Protein AF-A0A2S6R321-F1 (afdb_monomer_lite)

pLDDT: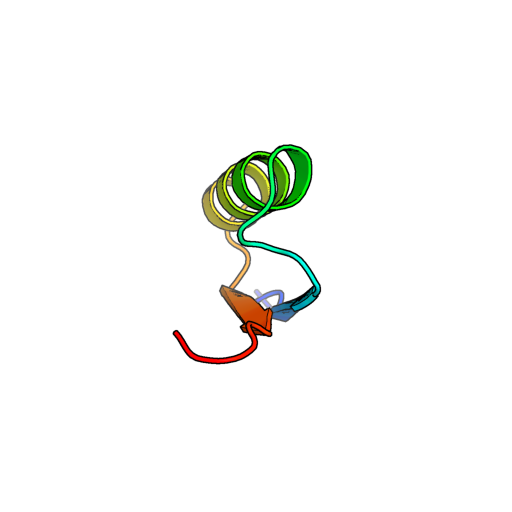 mean 93.19, std 8.58, range [52.88, 97.75]

Foldseek 3Di:
DPAAEEEDEPLVDPVNVVVVVVCVVVRHNYHYDDDPD

Secondary structure (DSSP, 8-state):
----EEEEESTTSHHHHHHHHHHHHTT-EEEEE-S--

Sequence (37 aa):
MSERVVTVFGGSGFLGRHLIQKLANDGALVRVAVWRP

Structure (mmCIF, N/CA/C/O backbone):
data_AF-A0A2S6R321-F1
#
_entry.id   AF-A0A2S6R321-F1
#
loop_
_atom_site.group_PDB
_atom_site.id
_atom_site.type_symbol
_atom_site.label_atom_id
_atom_site.label_alt_id
_atom_site.label_comp_id
_atom_site.label_asym_id
_atom_site.label_entity_id
_atom_site.label_seq_id
_atom_site.pdbx_PDB_ins_code
_atom_site.Cartn_x
_atom_site.Cartn_y
_atom_site.Cartn_z
_atom_site.occupancy
_atom_site.B_iso_or_equiv
_atom_site.auth_seq_id
_atom_site.auth_comp_id
_atom_site.auth_asym_id
_atom_site.auth_atom_id
_atom_site.pdbx_PDB_model_num
ATOM 1 N N . MET A 1 1 ? -15.008 1.229 14.721 1.00 52.88 1 MET A N 1
ATOM 2 C CA . MET A 1 1 ? -14.295 2.104 13.766 1.00 52.88 1 MET A CA 1
ATOM 3 C C . MET A 1 1 ? -14.660 1.656 12.366 1.00 52.88 1 MET A C 1
ATOM 5 O O . MET A 1 1 ? -14.747 0.454 12.165 1.00 52.88 1 MET A O 1
ATOM 9 N N . SER A 1 2 ? -14.909 2.569 11.428 1.00 71.19 2 SER A N 1
ATOM 10 C CA . SER A 1 2 ? -15.019 2.193 10.017 1.00 71.19 2 SER A CA 1
ATOM 11 C C . SER A 1 2 ? -13.650 1.723 9.528 1.00 71.19 2 SER A C 1
ATOM 13 O O . SER A 1 2 ? -12.666 2.453 9.646 1.00 71.19 2 SER A O 1
ATOM 15 N N . GLU A 1 3 ? -13.564 0.499 9.012 1.00 81.50 3 GLU A N 1
ATOM 16 C CA . GLU A 1 3 ? -12.338 0.033 8.368 1.00 81.50 3 GLU A CA 1
ATOM 17 C C . GLU A 1 3 ? -12.070 0.902 7.136 1.00 81.50 3 GLU A C 1
ATOM 19 O O . GLU A 1 3 ? -12.903 1.016 6.232 1.00 81.50 3 GLU A O 1
ATOM 24 N N . ARG A 1 4 ? -10.914 1.571 7.109 1.00 93.62 4 ARG A N 1
ATOM 25 C CA . ARG A 1 4 ? -10.528 2.421 5.982 1.00 93.62 4 ARG A CA 1
ATOM 26 C C . ARG A 1 4 ? -10.046 1.526 4.843 1.00 93.62 4 ARG A C 1
ATOM 28 O O . ARG A 1 4 ? -8.928 1.021 4.886 1.00 93.62 4 ARG A O 1
ATOM 35 N N . VAL A 1 5 ? -10.881 1.352 3.821 1.00 96.44 5 VAL A N 1
ATOM 36 C CA . VAL A 1 5 ? -10.529 0.597 2.610 1.00 96.44 5 VAL A CA 1
ATOM 37 C C . VAL A 1 5 ? -9.864 1.528 1.594 1.00 96.44 5 VAL A C 1
ATOM 39 O O . VAL A 1 5 ? -10.462 2.519 1.179 1.00 96.44 5 VAL A O 1
ATOM 42 N N . VAL A 1 6 ? -8.633 1.215 1.179 1.00 96.50 6 VAL A N 1
ATOM 43 C CA . VAL A 1 6 ? -7.837 2.023 0.233 1.00 96.50 6 VAL A CA 1
ATOM 44 C C . VAL A 1 6 ? -7.422 1.166 -0.957 1.00 96.50 6 VAL A C 1
ATOM 46 O O . VAL A 1 6 ? -6.902 0.071 -0.773 1.00 96.50 6 VAL A O 1
ATOM 49 N N . THR A 1 7 ? -7.619 1.660 -2.183 1.00 97.00 7 THR A N 1
ATOM 50 C CA . THR A 1 7 ? -7.141 0.985 -3.403 1.00 97.00 7 THR A CA 1
ATOM 51 C C . THR A 1 7 ? -5.922 1.708 -3.965 1.00 97.00 7 THR A C 1
ATOM 53 O O . THR A 1 7 ? -5.968 2.916 -4.181 1.00 97.00 7 THR A O 1
ATOM 56 N N . VAL A 1 8 ? -4.838 0.973 -4.209 1.00 96.38 8 VAL A N 1
ATOM 57 C CA . VAL A 1 8 ? -3.571 1.485 -4.745 1.00 96.38 8 VAL A CA 1
ATOM 58 C C . VAL A 1 8 ? -3.339 0.910 -6.139 1.00 96.38 8 VAL A C 1
ATOM 60 O O . VAL A 1 8 ? -3.263 -0.306 -6.315 1.00 96.38 8 VAL A O 1
ATOM 63 N N . PHE A 1 9 ? -3.175 1.790 -7.122 1.00 95.69 9 PHE A N 1
ATOM 64 C CA . PHE A 1 9 ? -2.693 1.446 -8.459 1.00 95.69 9 PHE A CA 1
ATOM 65 C C . PHE A 1 9 ? -1.176 1.657 -8.518 1.00 95.69 9 PHE A C 1
ATOM 67 O O . PHE A 1 9 ? -0.662 2.611 -7.936 1.00 95.69 9 PHE A O 1
ATOM 74 N N . GLY A 1 10 ? -0.444 0.760 -9.187 1.00 93.81 10 GLY A N 1
ATOM 75 C CA . GLY A 1 10 ? 1.025 0.842 -9.247 1.00 93.81 10 GLY A CA 1
ATOM 76 C C . GLY A 1 10 ? 1.726 0.460 -7.936 1.00 93.81 10 GLY A C 1
ATOM 77 O O . GLY A 1 10 ? 2.860 0.866 -7.684 1.00 93.81 10 GLY A O 1
ATOM 78 N N . GLY A 1 11 ? 1.063 -0.333 -7.091 1.00 95.38 11 GLY A N 1
ATOM 79 C CA . GLY A 1 11 ? 1.568 -0.722 -5.773 1.00 95.38 11 GLY A CA 1
ATOM 80 C C . GLY A 1 11 ? 2.837 -1.581 -5.773 1.00 95.38 11 GLY A C 1
ATOM 81 O O . GLY A 1 11 ? 3.531 -1.638 -4.765 1.00 95.38 11 GLY A O 1
ATOM 82 N N . SER A 1 12 ? 3.174 -2.224 -6.892 1.00 94.75 12 SER A N 1
ATOM 83 C CA . SER A 1 12 ? 4.384 -3.046 -7.028 1.00 94.75 12 SER A CA 1
ATOM 84 C C . SER A 1 12 ? 5.666 -2.234 -7.260 1.00 94.75 12 SER A C 1
ATOM 86 O O . SER A 1 12 ? 6.761 -2.781 -7.138 1.00 94.75 12 SER A O 1
ATOM 88 N N . GLY A 1 13 ? 5.551 -0.942 -7.590 1.00 93.75 13 GLY A N 1
ATOM 89 C CA . GLY A 1 13 ? 6.693 -0.064 -7.851 1.00 93.75 13 GLY A CA 1
ATOM 90 C C . GLY A 1 13 ? 7.410 0.422 -6.586 1.00 93.75 13 GLY A C 1
ATOM 91 O O . GLY A 1 13 ? 6.971 0.180 -5.460 1.00 93.75 13 GLY A O 1
ATOM 92 N N . PHE A 1 14 ? 8.499 1.173 -6.782 1.00 96.81 14 PHE A N 1
ATOM 93 C CA . PHE A 1 14 ? 9.348 1.714 -5.708 1.00 96.81 14 PHE A CA 1
ATOM 94 C C . PHE A 1 14 ? 8.546 2.454 -4.621 1.00 96.81 14 PHE A C 1
ATOM 96 O O . PHE A 1 14 ? 8.601 2.093 -3.443 1.00 96.81 14 PHE A O 1
ATOM 103 N N . LEU A 1 15 ? 7.745 3.444 -5.030 1.00 95.94 15 LEU A N 1
ATOM 104 C CA . LEU A 1 15 ? 6.910 4.226 -4.113 1.00 95.94 15 LEU A CA 1
ATOM 105 C C . LEU A 1 15 ? 5.685 3.446 -3.632 1.00 95.94 15 LEU A C 1
ATOM 107 O O . LEU A 1 15 ? 5.337 3.514 -2.455 1.00 95.94 15 LEU A O 1
ATOM 111 N N . GLY A 1 16 ? 5.051 2.690 -4.532 1.00 96.19 16 GLY A N 1
ATOM 112 C CA . GLY A 1 16 ? 3.833 1.940 -4.236 1.00 96.19 16 GLY A CA 1
ATOM 113 C C . GLY A 1 16 ? 4.014 0.990 -3.055 1.00 96.19 16 GLY A C 1
ATOM 114 O O . GLY A 1 16 ? 3.188 0.980 -2.143 1.00 96.19 16 GLY A O 1
ATOM 115 N N . ARG A 1 17 ? 5.145 0.276 -3.007 1.00 96.31 17 ARG A N 1
ATOM 116 C CA . ARG A 1 17 ? 5.452 -0.667 -1.927 1.00 96.31 17 ARG A CA 1
ATOM 117 C C . ARG A 1 17 ? 5.581 0.019 -0.567 1.00 96.31 17 ARG A C 1
ATOM 119 O O . ARG A 1 17 ? 5.037 -0.476 0.417 1.00 96.31 17 ARG A O 1
ATOM 126 N N . HIS A 1 18 ? 6.266 1.163 -0.512 1.00 97.75 18 HIS A N 1
ATOM 127 C CA . HIS A 1 18 ? 6.425 1.933 0.728 1.00 97.75 18 HIS A CA 1
ATOM 128 C C . HIS A 1 18 ? 5.096 2.529 1.199 1.00 97.75 18 HIS A C 1
ATOM 130 O O . HIS A 1 18 ? 4.786 2.495 2.391 1.00 97.75 18 HIS A O 1
ATOM 136 N N . LEU A 1 19 ? 4.285 3.028 0.263 1.00 97.06 19 LEU A N 1
ATOM 137 C CA . LEU A 1 19 ? 2.956 3.555 0.554 1.00 97.06 19 LEU A CA 1
ATOM 138 C C . LEU A 1 19 ? 2.047 2.471 1.153 1.00 97.06 19 LEU A C 1
ATOM 140 O O . L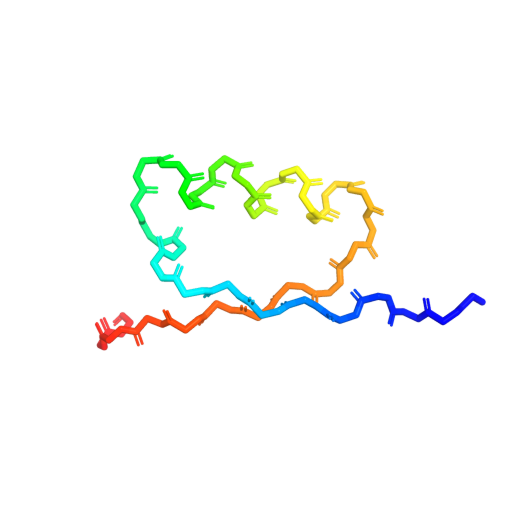EU A 1 19 ? 1.427 2.703 2.188 1.00 97.06 19 LEU A O 1
ATOM 144 N N . ILE A 1 20 ? 1.996 1.285 0.536 1.00 97.69 20 ILE A N 1
ATOM 145 C CA . ILE A 1 20 ? 1.180 0.158 1.016 1.00 97.69 20 ILE A CA 1
ATOM 146 C C . ILE A 1 20 ? 1.609 -0.261 2.422 1.00 97.69 20 ILE A C 1
ATOM 148 O O . ILE A 1 20 ? 0.748 -0.435 3.281 1.00 97.69 20 ILE A O 1
ATOM 152 N N . GLN A 1 21 ? 2.919 -0.368 2.674 1.00 97.69 21 GLN A N 1
ATOM 153 C CA . GLN A 1 21 ? 3.455 -0.713 3.993 1.00 97.69 21 GLN A CA 1
ATOM 154 C C . GLN A 1 21 ? 2.979 0.275 5.064 1.00 97.69 21 GLN A C 1
ATOM 156 O O . GLN A 1 21 ? 2.502 -0.134 6.120 1.00 97.69 21 GLN A O 1
ATOM 161 N N . LYS A 1 22 ? 3.067 1.581 4.781 1.00 97.56 22 LYS A N 1
ATOM 162 C CA . LYS A 1 22 ? 2.612 2.623 5.705 1.00 97.56 22 LYS A CA 1
ATOM 163 C 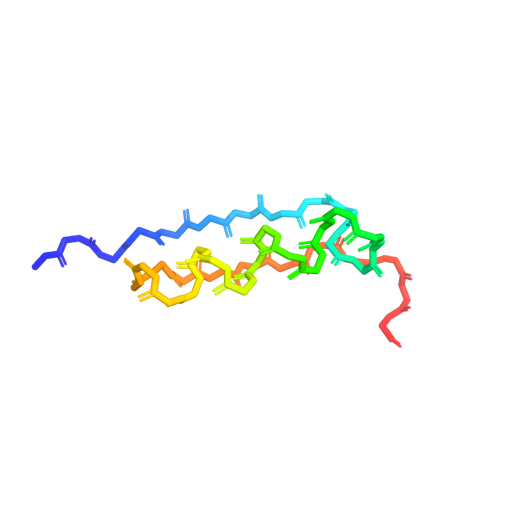C . LYS A 1 22 ? 1.102 2.552 5.947 1.00 97.56 22 LYS A C 1
ATOM 165 O O . LYS A 1 22 ? 0.678 2.576 7.094 1.00 97.56 22 LYS A O 1
ATOM 170 N N . LEU A 1 23 ? 0.303 2.432 4.887 1.00 96.44 23 LEU A N 1
ATOM 171 C CA . LEU A 1 23 ? -1.157 2.358 4.992 1.00 96.44 23 LEU A CA 1
ATOM 172 C C . LEU A 1 23 ? -1.621 1.133 5.791 1.00 96.44 23 LEU A C 1
ATOM 174 O O . LEU A 1 23 ? -2.527 1.253 6.612 1.00 96.44 23 LEU A O 1
ATOM 178 N N . ALA A 1 24 ? -0.988 -0.023 5.579 1.00 96.31 24 ALA A N 1
ATOM 179 C CA . ALA A 1 24 ? -1.287 -1.238 6.329 1.00 96.31 24 ALA A CA 1
ATOM 180 C C . ALA A 1 24 ? -0.922 -1.093 7.816 1.00 96.31 24 ALA A C 1
ATOM 182 O O . ALA A 1 24 ? -1.718 -1.459 8.678 1.00 96.31 24 ALA A O 1
ATOM 183 N N . ASN A 1 25 ? 0.237 -0.498 8.122 1.00 97.12 25 ASN A N 1
ATOM 184 C CA . ASN A 1 25 ? 0.649 -0.210 9.502 1.00 97.12 25 ASN A CA 1
ATOM 185 C C . ASN A 1 25 ? -0.294 0.784 10.202 1.00 97.12 25 ASN A C 1
ATOM 187 O O . ASN A 1 25 ? -0.512 0.676 11.404 1.00 97.12 25 ASN A O 1
ATOM 191 N N . ASP A 1 26 ? -0.879 1.716 9.448 1.00 96.25 26 ASP A N 1
ATOM 192 C CA . ASP A 1 26 ? -1.864 2.685 9.940 1.00 96.25 26 ASP A CA 1
ATOM 193 C C . ASP A 1 26 ? -3.284 2.064 10.081 1.00 96.25 26 ASP A C 1
ATOM 195 O O . ASP A 1 26 ? -4.247 2.771 10.385 1.00 96.25 26 ASP A O 1
ATOM 199 N N . GLY A 1 27 ? -3.437 0.747 9.866 1.00 95.06 27 GLY A N 1
ATOM 200 C CA . GLY A 1 27 ? -4.684 -0.001 10.075 1.00 95.06 27 GLY A CA 1
ATOM 201 C C . GLY A 1 27 ? -5.665 0.026 8.898 1.00 95.06 27 GLY A C 1
ATOM 202 O O . GLY A 1 27 ? -6.838 -0.309 9.066 1.00 95.06 27 GLY A O 1
ATOM 203 N N . ALA A 1 28 ? -5.223 0.442 7.708 1.00 96.69 28 ALA A N 1
ATOM 204 C CA . ALA A 1 28 ? -6.062 0.425 6.515 1.00 96.69 28 ALA A CA 1
ATOM 205 C C . ALA A 1 28 ? -6.115 -0.970 5.869 1.00 96.69 28 ALA A C 1
ATOM 207 O O . ALA A 1 28 ? -5.104 -1.667 5.764 1.00 96.69 28 ALA A O 1
ATOM 208 N N . LEU A 1 29 ? -7.280 -1.334 5.328 1.00 96.62 29 LEU A N 1
ATOM 209 C CA . LEU A 1 29 ? -7.419 -2.477 4.428 1.00 96.62 29 LEU A CA 1
ATOM 210 C C . LEU A 1 29 ? -6.999 -2.044 3.017 1.00 96.62 29 LEU A C 1
ATOM 212 O O . LEU A 1 29 ? -7.723 -1.311 2.337 1.00 96.62 29 LEU A O 1
ATOM 216 N N . VAL A 1 30 ? -5.824 -2.489 2.573 1.00 96.88 30 VAL A N 1
ATOM 217 C CA . VAL A 1 30 ? -5.240 -2.064 1.295 1.00 96.88 30 VAL A CA 1
ATOM 218 C C . VAL A 1 30 ? -5.524 -3.084 0.192 1.00 96.88 30 VAL A C 1
ATOM 220 O O . VAL A 1 30 ? -5.172 -4.255 0.302 1.00 96.88 30 VAL A O 1
ATOM 223 N N . ARG A 1 31 ? -6.130 -2.630 -0.906 1.00 96.88 31 ARG A N 1
ATOM 224 C CA . ARG A 1 31 ? -6.304 -3.388 -2.152 1.00 96.88 31 ARG A CA 1
ATOM 225 C C . ARG A 1 31 ? -5.303 -2.883 -3.176 1.00 96.88 31 ARG A C 1
ATOM 227 O O . ARG A 1 31 ? -5.230 -1.682 -3.416 1.00 96.88 31 ARG A O 1
ATOM 234 N N . VAL A 1 32 ? -4.551 -3.778 -3.804 1.00 96.62 32 VAL A N 1
ATOM 235 C CA . VAL A 1 32 ? -3.542 -3.388 -4.793 1.00 96.62 32 VAL A CA 1
ATOM 236 C C . VAL A 1 32 ? -3.968 -3.876 -6.166 1.00 96.62 32 VAL A C 1
ATOM 238 O O . VAL A 1 32 ? -4.105 -5.075 -6.388 1.00 96.62 32 VAL A O 1
ATOM 241 N N . ALA A 1 33 ? -4.173 -2.942 -7.088 1.00 95.88 33 ALA A N 1
ATOM 242 C CA . ALA A 1 33 ? -4.427 -3.255 -8.482 1.00 95.88 33 ALA A CA 1
ATOM 243 C C . ALA A 1 33 ? -3.085 -3.418 -9.209 1.00 95.88 33 ALA A C 1
ATOM 245 O O . ALA A 1 33 ? -2.356 -2.443 -9.425 1.00 95.88 33 ALA A O 1
ATOM 246 N N . VAL A 1 34 ? -2.764 -4.660 -9.572 1.00 93.88 34 VAL A N 1
ATOM 247 C CA . VAL A 1 34 ? -1.599 -5.024 -10.390 1.00 93.88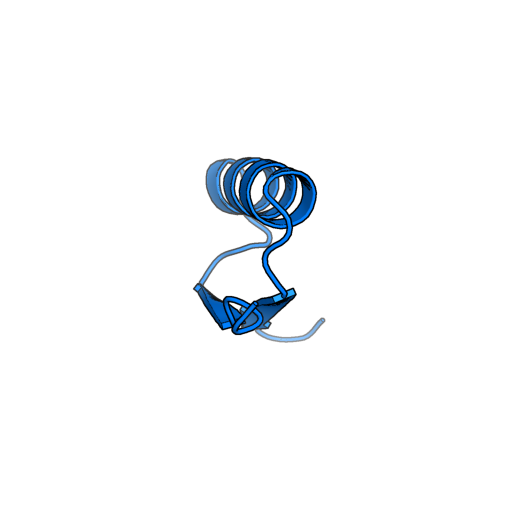 34 VAL A CA 1
ATOM 248 C C . VAL A 1 34 ? -2.056 -5.715 -11.670 1.00 93.88 34 VAL A C 1
ATOM 250 O O . VAL A 1 34 ? -3.070 -6.412 -11.685 1.00 93.88 34 VAL A O 1
ATOM 253 N N . TRP A 1 35 ? -1.311 -5.520 -12.756 1.00 92.00 35 TRP A N 1
ATOM 254 C CA . TRP A 1 35 ? -1.535 -6.261 -13.992 1.00 92.00 35 TRP A CA 1
ATOM 255 C C . TRP A 1 35 ? -0.685 -7.530 -13.967 1.00 92.00 35 TRP A C 1
ATOM 257 O O . TRP A 1 35 ? 0.533 -7.410 -13.923 1.00 92.00 35 TRP A O 1
ATOM 267 N N . ARG A 1 36 ? -1.330 -8.706 -14.011 1.00 87.88 36 ARG A N 1
ATOM 268 C CA . ARG A 1 36 ? -0.707 -10.045 -13.906 1.00 87.88 36 ARG A CA 1
ATOM 269 C 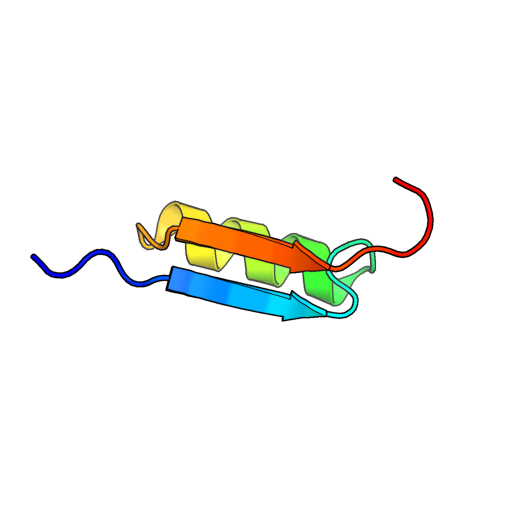C . ARG A 1 36 ? 0.115 -10.217 -12.607 1.00 87.88 36 ARG A C 1
ATOM 271 O O . ARG A 1 36 ? 1.282 -9.838 -12.590 1.00 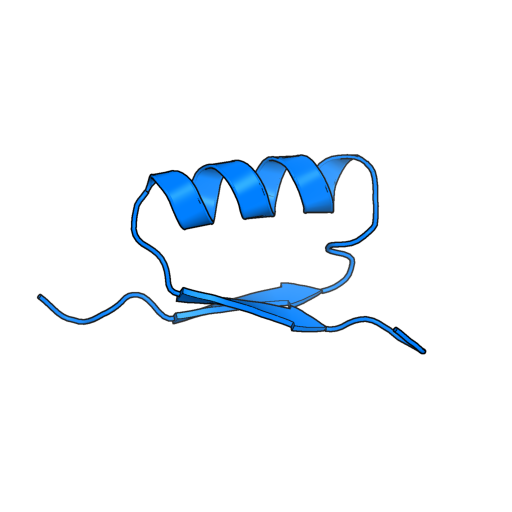87.88 36 ARG A O 1
ATOM 278 N N . PRO A 1 37 ? -0.505 -10.731 -11.529 1.00 81.50 37 PRO A N 1
ATOM 279 C CA . PRO A 1 37 ? 0.148 -10.872 -10.229 1.00 81.50 37 PRO A CA 1
ATOM 280 C C . PRO A 1 37 ? 1.295 -11.886 -10.234 1.00 81.50 37 PRO A C 1
ATOM 282 O O . PRO A 1 37 ? 1.214 -12.870 -11.006 1.00 81.50 37 PRO A O 1
#

Radius of gyration: 10.03 Å; chains: 1; bounding box: 24×15×28 Å